Protein AF-A0A8K0K5W8-F1 (afdb_monomer_lite)

Sequence (171 aa):
MVTLGNCVHTRTLVLPRLADLFKKQSYPGAANTVPGQQWGPLTVSAGAFESLEKRIFEAYLEAKSDPLVGTIEPSMYLGHFDWGEPFPMPTDVRPYAKEAIGNMIGVHAEVHRVSPSLVQRVLSQITETVAEELARLLLCVSHFSKEGGLQARADVRAVQEALGPYVSLTA

Organism: Ladona fulva (NCBI:txid123851)

Radius of gyration: 23.39 Å; chains: 1; bounding box: 52×28×71 Å

Structure (mmCIF, N/CA/C/O backbone):
data_AF-A0A8K0K5W8-F1
#
_entry.id   AF-A0A8K0K5W8-F1
#
loop_
_atom_site.group_PDB
_atom_site.id
_atom_site.type_symbol
_atom_site.label_atom_id
_atom_site.label_alt_id
_atom_site.label_comp_id
_atom_site.label_asym_id
_atom_site.label_entity_id
_atom_site.label_seq_id
_atom_site.pdbx_PDB_ins_code
_atom_site.Cartn_x
_atom_site.Cartn_y
_atom_site.Cartn_z
_atom_site.occupancy
_atom_site.B_iso_or_equiv
_atom_site.auth_seq_id
_atom_site.auth_comp_id
_atom_site.auth_asym_id
_atom_site.auth_atom_id
_atom_site.pdbx_PDB_model_num
ATOM 1 N N . MET A 1 1 ? -6.796 -9.587 14.109 1.00 63.31 1 MET A N 1
ATOM 2 C CA . MET A 1 1 ? -7.924 -8.858 13.481 1.00 63.31 1 MET A CA 1
ATOM 3 C C . MET A 1 1 ? -9.247 -8.986 14.231 1.00 63.31 1 MET A C 1
ATOM 5 O O . MET A 1 1 ? -9.809 -7.956 14.574 1.00 63.31 1 MET A O 1
ATOM 9 N N . VAL A 1 2 ? -9.722 -10.189 14.581 1.00 74.31 2 VAL A N 1
ATOM 10 C CA . VAL A 1 2 ? -10.942 -10.345 15.414 1.00 74.31 2 VAL A CA 1
ATOM 11 C C . VAL A 1 2 ? -10.820 -9.613 16.760 1.00 74.31 2 VAL A C 1
ATOM 13 O O . VAL A 1 2 ? -11.741 -8.933 17.193 1.00 74.31 2 VAL A O 1
ATOM 16 N N . THR A 1 3 ? -9.642 -9.666 17.381 1.00 75.81 3 THR A N 1
ATOM 17 C CA . THR A 1 3 ? -9.321 -8.930 18.613 1.00 75.81 3 THR A CA 1
ATOM 18 C C . THR A 1 3 ? -9.441 -7.409 18.465 1.00 75.81 3 THR A C 1
ATOM 20 O O . THR A 1 3 ? -9.959 -6.757 19.365 1.00 75.81 3 THR A O 1
ATOM 23 N N . LEU A 1 4 ? -9.035 -6.852 17.319 1.00 73.44 4 LEU A N 1
ATOM 24 C CA . LEU A 1 4 ? -9.173 -5.431 16.970 1.00 73.44 4 LEU A CA 1
ATOM 25 C C . LEU A 1 4 ? -10.651 -5.030 16.868 1.00 73.44 4 LEU A C 1
ATOM 27 O O . LEU A 1 4 ? -11.081 -4.084 17.526 1.00 73.44 4 LEU A O 1
ATOM 31 N N . GLY A 1 5 ? -11.444 -5.806 16.121 1.00 73.31 5 GLY A N 1
ATOM 32 C CA . GLY A 1 5 ? -12.893 -5.606 16.021 1.00 73.31 5 GLY A CA 1
ATOM 33 C C . GLY A 1 5 ? -13.589 -5.689 17.382 1.00 73.31 5 GLY A C 1
ATOM 34 O O . GLY A 1 5 ? -14.428 -4.849 17.702 1.00 73.31 5 GLY A O 1
ATOM 35 N N . ASN A 1 6 ? -13.173 -6.633 18.229 1.00 80.81 6 ASN A N 1
ATOM 36 C CA . ASN A 1 6 ? -13.693 -6.771 19.588 1.00 80.81 6 ASN A CA 1
ATOM 37 C C . ASN A 1 6 ? -13.339 -5.569 20.475 1.00 80.81 6 ASN A C 1
ATOM 39 O O . ASN A 1 6 ? -14.187 -5.135 21.253 1.00 80.81 6 ASN A O 1
ATOM 43 N N . CYS A 1 7 ? -12.133 -5.002 20.358 1.00 76.38 7 CYS A N 1
ATOM 44 C CA . CYS A 1 7 ? -11.747 -3.796 21.101 1.00 76.38 7 CYS A CA 1
ATOM 45 C C . CYS A 1 7 ? -12.626 -2.603 20.705 1.00 76.38 7 CYS A C 1
ATOM 47 O O . CYS A 1 7 ? -13.200 -1.944 21.575 1.00 76.38 7 CYS A O 1
ATOM 49 N N . VAL A 1 8 ? -12.810 -2.382 19.398 1.00 73.69 8 VAL A N 1
ATOM 50 C CA . VAL A 1 8 ? -13.672 -1.311 18.875 1.00 73.69 8 VAL A CA 1
ATOM 51 C C . VAL A 1 8 ? -15.119 -1.512 19.326 1.00 73.69 8 VAL A C 1
ATOM 53 O O . VAL A 1 8 ? -15.739 -0.579 19.839 1.00 73.69 8 VAL A O 1
ATOM 56 N N . HIS A 1 9 ? -15.654 -2.730 19.211 1.00 80.50 9 HIS A N 1
ATOM 57 C CA . HIS A 1 9 ? -17.015 -3.057 19.641 1.00 80.50 9 HIS A CA 1
ATOM 58 C C . HIS A 1 9 ? -17.203 -2.847 21.148 1.00 80.50 9 HIS A C 1
ATOM 60 O O . HIS A 1 9 ? -18.184 -2.247 21.589 1.00 80.50 9 HIS A O 1
ATOM 66 N N . THR A 1 10 ? -16.234 -3.286 21.952 1.00 80.19 10 THR A N 1
ATOM 67 C CA . THR A 1 10 ? -16.290 -3.127 23.407 1.00 80.19 10 THR A CA 1
ATOM 68 C C . THR A 1 10 ? -16.301 -1.649 23.785 1.00 80.19 10 THR A C 1
ATOM 70 O O . THR A 1 10 ? -17.142 -1.223 24.575 1.00 80.19 10 THR A O 1
ATOM 73 N N . ARG A 1 11 ? -15.443 -0.840 23.155 1.00 78.69 11 ARG A N 1
ATOM 74 C CA . ARG A 1 11 ? -15.359 0.602 23.407 1.00 78.69 11 ARG A CA 1
ATOM 75 C C . ARG A 1 11 ? -16.618 1.361 22.986 1.00 78.69 11 ARG A C 1
ATOM 77 O O . ARG A 1 11 ? -17.091 2.211 23.731 1.00 78.69 11 ARG A O 1
ATOM 84 N N . THR A 1 12 ? -17.152 1.061 21.805 1.00 79.06 12 THR A N 1
ATOM 85 C CA . THR A 1 12 ? -18.258 1.819 21.194 1.00 79.06 12 THR A CA 1
ATOM 86 C C . THR A 1 12 ? -19.642 1.388 21.668 1.00 79.06 12 THR A C 1
ATOM 88 O O . THR A 1 12 ? -20.555 2.208 21.682 1.00 79.06 12 THR A O 1
ATOM 91 N N . LEU A 1 13 ? -19.819 0.123 22.063 1.00 82.38 13 LEU A N 1
ATOM 92 C CA . LEU A 1 13 ? -21.136 -0.432 22.393 1.00 82.38 13 LEU A CA 1
ATOM 93 C C . LEU A 1 13 ? -21.219 -0.997 23.811 1.00 82.38 13 LEU A C 1
ATOM 95 O O . LEU A 1 13 ? -22.211 -0.755 24.497 1.00 82.38 13 LEU A O 1
ATOM 99 N N . VAL A 1 14 ? -20.204 -1.726 24.280 1.00 83.75 14 VAL A N 1
ATOM 100 C CA . VAL A 1 14 ? -20.277 -2.418 25.581 1.00 83.75 14 VAL A CA 1
ATOM 101 C C . VAL A 1 14 ? -20.055 -1.453 26.748 1.00 83.75 14 VAL A C 1
ATOM 103 O O . VAL A 1 14 ? -20.863 -1.436 27.677 1.00 83.75 14 VAL A O 1
ATOM 106 N N . LEU A 1 15 ? -19.017 -0.609 26.698 1.00 80.50 15 LEU A N 1
ATOM 107 C CA . LEU A 1 15 ? -18.721 0.354 27.770 1.00 80.50 15 LEU A CA 1
ATOM 108 C C . LEU A 1 15 ? -19.835 1.403 27.967 1.00 80.50 15 LEU A C 1
ATOM 110 O O . LEU A 1 15 ? -20.171 1.673 29.123 1.00 80.50 15 LEU A O 1
ATOM 114 N N . PRO A 1 16 ? -20.464 1.964 26.912 1.00 78.88 16 PRO A N 1
ATOM 115 C CA . PRO A 1 16 ? -21.597 2.875 27.084 1.00 78.88 16 PRO A CA 1
ATOM 116 C C . PRO A 1 16 ? -22.825 2.185 27.687 1.00 78.88 16 PRO A C 1
ATOM 118 O O . PRO A 1 16 ? -23.429 2.708 28.620 1.00 78.88 16 PRO A O 1
ATOM 121 N N . ARG A 1 17 ? -23.149 0.962 27.240 1.00 81.69 17 ARG A N 1
ATOM 122 C CA . ARG A 1 17 ? -24.266 0.183 27.805 1.00 81.69 17 ARG A CA 1
ATOM 123 C C . ARG A 1 17 ? -24.049 -0.155 29.278 1.00 81.69 17 ARG A C 1
ATOM 125 O O . ARG A 1 17 ? -24.988 -0.078 30.065 1.00 81.69 17 ARG A O 1
ATOM 132 N N . LEU A 1 18 ? -22.820 -0.504 29.662 1.00 79.81 18 LEU A N 1
ATOM 133 C CA . LEU A 1 18 ? -22.451 -0.707 31.064 1.00 79.81 18 LEU A CA 1
ATOM 134 C C . LEU A 1 18 ? -22.636 0.574 31.882 1.00 79.81 18 LEU A C 1
ATOM 136 O O . LEU A 1 18 ? -23.208 0.515 32.968 1.00 79.81 18 LEU A O 1
ATOM 140 N N . ALA A 1 19 ? -22.220 1.731 31.357 1.00 76.62 19 ALA A N 1
ATOM 141 C CA . ALA A 1 19 ? -22.418 3.016 32.029 1.00 76.62 19 ALA A CA 1
ATOM 142 C C . ALA A 1 19 ? -23.906 3.302 32.297 1.00 76.62 19 ALA A C 1
ATOM 144 O O . ALA A 1 19 ? -24.266 3.705 33.404 1.00 76.62 19 ALA A O 1
ATOM 145 N N . ASP A 1 20 ? -24.774 3.045 31.317 1.00 78.88 20 ASP A N 1
ATOM 146 C CA . ASP A 1 20 ? -26.219 3.238 31.459 1.00 78.88 20 ASP A CA 1
ATOM 147 C C . ASP A 1 20 ? -26.839 2.281 32.485 1.00 78.88 20 ASP A C 1
ATOM 149 O O . ASP A 1 20 ? -27.709 2.680 33.262 1.00 78.88 20 ASP A O 1
ATOM 153 N N . LEU A 1 21 ? -26.380 1.025 32.535 1.00 80.00 21 LEU A N 1
ATOM 154 C CA . LEU A 1 21 ? -26.822 0.053 33.539 1.00 80.00 21 LEU A CA 1
ATOM 155 C C . LEU A 1 21 ? -26.396 0.459 34.955 1.00 80.00 21 LEU A C 1
ATOM 157 O O . LEU A 1 21 ? -27.212 0.390 35.875 1.00 80.00 21 LEU A O 1
ATOM 161 N N . PHE A 1 22 ? -25.162 0.938 35.134 1.00 77.06 22 PHE A N 1
ATOM 162 C CA . PHE A 1 22 ? -24.688 1.412 36.438 1.00 77.06 22 PHE A CA 1
ATOM 163 C C . PHE A 1 22 ? -25.426 2.666 36.915 1.00 77.06 22 PHE A C 1
ATOM 165 O O . PHE A 1 22 ? -25.704 2.786 38.110 1.00 77.06 22 PHE A O 1
ATOM 172 N N . LYS A 1 23 ? -25.810 3.563 35.995 1.00 73.69 23 LYS A N 1
ATOM 173 C CA . LYS A 1 23 ? -26.678 4.711 36.305 1.00 73.69 23 LYS A CA 1
ATOM 174 C C . LYS A 1 23 ? -28.071 4.267 36.753 1.00 73.69 23 LYS A C 1
ATOM 176 O O . LYS A 1 23 ? -28.576 4.783 37.743 1.00 73.69 23 LYS A O 1
ATOM 181 N N . LYS A 1 24 ? -28.677 3.293 36.064 1.00 79.06 24 LYS A N 1
ATOM 182 C CA . LYS A 1 24 ? -30.013 2.767 36.406 1.00 79.06 24 LYS A CA 1
ATOM 183 C C . LYS A 1 24 ? -30.066 2.085 37.773 1.00 79.06 24 LYS A C 1
ATOM 185 O O . LYS A 1 24 ? -31.095 2.152 38.431 1.00 79.06 24 LYS A O 1
ATOM 190 N N . GLN A 1 25 ? -28.982 1.433 38.185 1.00 80.50 25 GLN A N 1
ATOM 191 C CA . GLN A 1 25 ? -28.899 0.710 39.460 1.00 80.50 25 GLN A CA 1
ATOM 192 C C . GLN A 1 25 ? -28.399 1.578 40.629 1.00 80.50 25 GLN A C 1
ATOM 194 O O . GLN A 1 25 ? -28.108 1.046 41.697 1.00 80.50 25 GLN A O 1
ATOM 199 N N . SER A 1 26 ? -28.277 2.901 40.446 1.00 69.00 26 SER A N 1
ATOM 200 C CA . SER A 1 26 ? -27.816 3.845 41.479 1.00 69.00 26 SER A CA 1
ATOM 201 C C . SER A 1 26 ? -26.493 3.428 42.140 1.00 69.00 26 SER A C 1
ATOM 203 O O . SER A 1 26 ? -26.314 3.578 43.349 1.00 69.00 26 SER A O 1
ATOM 205 N N . TYR A 1 27 ? -25.560 2.877 41.353 1.00 67.00 27 TYR A N 1
ATOM 206 C CA . TYR A 1 27 ? -24.307 2.342 41.885 1.00 67.00 27 TYR A CA 1
ATOM 207 C C . TYR A 1 27 ? -23.458 3.459 42.534 1.00 67.00 27 TYR A C 1
ATOM 209 O O . TYR A 1 27 ? -23.312 4.536 41.934 1.00 67.00 27 TYR A O 1
ATOM 217 N N . PRO A 1 28 ? -22.861 3.237 43.725 1.00 60.75 28 PRO A N 1
ATOM 218 C CA . PRO A 1 28 ? -22.055 4.248 44.403 1.00 60.75 28 PRO A CA 1
ATOM 219 C C . PRO A 1 28 ? -20.904 4.732 43.511 1.00 60.75 28 PRO A C 1
ATOM 221 O O . PRO A 1 28 ? -20.111 3.941 43.004 1.00 60.75 28 PRO A O 1
ATOM 224 N N . GLY A 1 29 ? -20.828 6.044 43.278 1.00 62.28 29 GLY A N 1
ATOM 225 C CA . GLY A 1 29 ? -19.826 6.667 42.406 1.00 62.28 29 GLY A CA 1
ATOM 226 C C . GLY A 1 29 ? -20.223 6.790 40.930 1.00 62.28 29 GLY A C 1
ATOM 227 O O . GLY A 1 29 ? -19.622 7.600 40.229 1.00 62.28 29 GLY A O 1
ATOM 228 N N . ALA A 1 30 ? -21.247 6.073 40.449 1.00 56.81 30 ALA A N 1
ATOM 229 C CA . ALA A 1 30 ? -21.811 6.292 39.110 1.00 56.81 30 ALA A CA 1
ATOM 230 C C . ALA A 1 30 ? -22.698 7.550 39.068 1.00 56.81 30 ALA A C 1
ATOM 232 O O . ALA A 1 30 ? -22.672 8.288 38.088 1.00 56.81 30 ALA A O 1
ATOM 233 N N . ALA A 1 31 ? -23.411 7.840 40.161 1.00 51.66 31 ALA A N 1
ATOM 234 C CA . ALA A 1 31 ? -24.278 9.015 40.303 1.00 51.66 31 ALA A CA 1
ATOM 235 C C . ALA A 1 31 ? -23.523 10.361 40.383 1.00 51.66 31 ALA A C 1
ATOM 237 O O . ALA A 1 31 ? -24.102 11.400 40.085 1.00 51.66 31 ALA A O 1
ATOM 238 N N . ASN A 1 32 ? -22.228 10.345 40.727 1.00 53.41 32 ASN A N 1
ATOM 239 C CA . ASN A 1 32 ? -21.399 11.553 40.876 1.00 53.41 32 ASN A CA 1
ATOM 240 C C . ASN A 1 32 ? -20.652 11.927 39.583 1.00 53.41 32 ASN A C 1
ATOM 242 O O . ASN A 1 32 ? -19.764 12.779 39.601 1.00 53.41 32 ASN A O 1
ATOM 246 N N . THR A 1 33 ? -20.961 11.267 38.462 1.00 54.72 33 THR A N 1
ATOM 247 C CA . THR A 1 33 ? -20.373 11.629 37.170 1.00 54.72 33 THR A CA 1
ATOM 248 C C . THR A 1 33 ? -21.012 12.904 36.640 1.00 54.72 33 THR A C 1
ATOM 250 O O . THR A 1 33 ? -22.233 13.010 36.535 1.00 54.72 33 THR A O 1
ATOM 253 N N . VAL A 1 34 ? -20.171 13.885 36.307 1.00 54.88 34 VAL A N 1
ATOM 254 C CA . VAL A 1 34 ? -20.594 15.136 35.667 1.00 54.88 34 VAL A CA 1
ATOM 25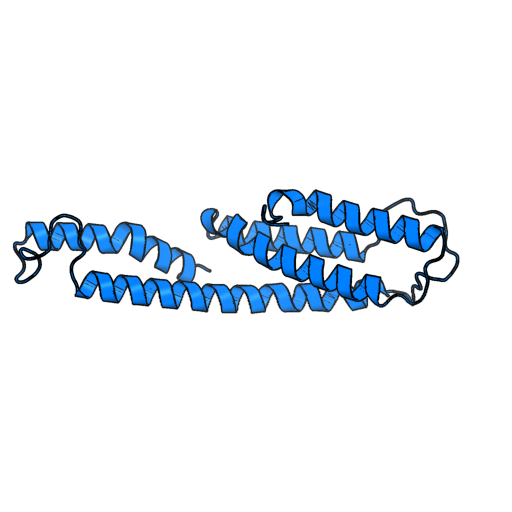5 C C . VAL A 1 34 ? -21.359 14.795 34.378 1.00 54.88 34 VAL A C 1
ATOM 257 O O . VAL A 1 34 ? -20.920 13.902 33.645 1.00 54.88 34 VAL A O 1
ATOM 260 N N . PRO A 1 35 ? -22.478 15.473 34.058 1.00 48.53 35 PRO A N 1
ATOM 261 C CA . PRO A 1 35 ? -23.152 15.297 32.776 1.00 48.53 35 PRO A CA 1
ATOM 262 C C . PRO A 1 35 ? -22.150 15.481 31.625 1.00 48.53 35 PRO A C 1
ATOM 264 O O . PRO A 1 35 ? -21.525 16.530 31.509 1.00 48.53 35 PRO A O 1
ATOM 267 N N . GLY A 1 36 ? -21.957 14.442 30.807 1.00 56.00 36 GLY A N 1
ATOM 268 C CA . GLY A 1 36 ? -20.979 14.433 29.709 1.00 56.00 36 GLY A CA 1
ATOM 269 C C . GLY A 1 36 ? -19.626 13.773 30.016 1.00 56.00 36 GLY A C 1
ATOM 270 O O . GLY A 1 36 ? -18.840 13.589 29.093 1.00 56.00 36 GLY A O 1
ATOM 271 N N . GLN A 1 37 ? -19.355 13.360 31.260 1.00 54.25 37 GLN A N 1
ATOM 272 C CA . GLN A 1 37 ? -18.136 12.630 31.639 1.00 54.25 37 GLN A CA 1
ATOM 273 C C . GLN A 1 37 ? -18.437 11.148 31.906 1.00 54.25 37 GLN A C 1
ATOM 275 O O . GLN A 1 37 ? -19.397 10.797 32.597 1.00 54.25 37 GLN A O 1
ATOM 280 N N . GLN A 1 38 ? -17.614 10.261 31.341 1.00 59.72 38 GLN A N 1
ATOM 281 C CA . GLN A 1 38 ? -17.716 8.817 31.553 1.00 59.72 38 GLN A CA 1
ATOM 282 C C . GLN A 1 38 ? -17.177 8.441 32.943 1.00 59.72 38 GLN A C 1
ATOM 284 O O . GLN A 1 38 ? -16.269 9.077 33.475 1.00 59.72 38 GLN A O 1
ATOM 289 N N . TRP A 1 39 ? -17.766 7.414 33.558 1.00 65.00 39 TRP A N 1
ATOM 290 C CA . TRP A 1 39 ? -17.386 6.949 34.895 1.00 65.00 39 TRP A CA 1
ATOM 291 C C . TRP A 1 39 ? -15.907 6.551 34.949 1.00 65.00 39 TRP A C 1
ATOM 293 O O . TRP A 1 39 ? -15.458 5.773 34.113 1.00 65.00 39 TRP A O 1
ATOM 303 N N . GLY A 1 40 ? -15.161 7.068 35.933 1.00 67.06 40 GLY A N 1
ATOM 304 C CA . GLY A 1 40 ? -13.690 7.012 35.979 1.00 67.06 40 GLY A CA 1
ATOM 305 C C . GLY A 1 40 ? -13.067 5.648 35.634 1.00 67.06 40 GLY A C 1
ATOM 306 O O . GLY A 1 40 ? -12.214 5.589 34.752 1.00 67.06 40 GLY A O 1
ATOM 307 N N . PRO A 1 41 ? -13.509 4.528 36.234 1.00 69.69 41 PRO A N 1
ATOM 308 C CA . PRO A 1 41 ? -12.988 3.202 35.883 1.00 69.69 41 PRO A CA 1
ATOM 309 C C . PRO A 1 41 ? -13.367 2.708 34.474 1.00 69.69 41 PRO A C 1
ATOM 311 O O . PRO A 1 41 ? -12.596 1.969 33.857 1.00 69.69 41 PRO A O 1
ATOM 314 N N . LEU A 1 42 ? -14.514 3.132 33.926 1.00 71.12 42 LEU A N 1
ATOM 315 C CA . LEU A 1 42 ? -14.864 2.883 32.520 1.00 71.12 42 LEU A CA 1
ATOM 316 C C . LEU A 1 42 ? -13.985 3.717 31.579 1.00 71.12 42 LEU A C 1
ATOM 318 O O . LEU A 1 42 ? -13.607 3.212 30.528 1.00 71.12 42 LEU A O 1
ATOM 322 N N . THR A 1 43 ? -13.594 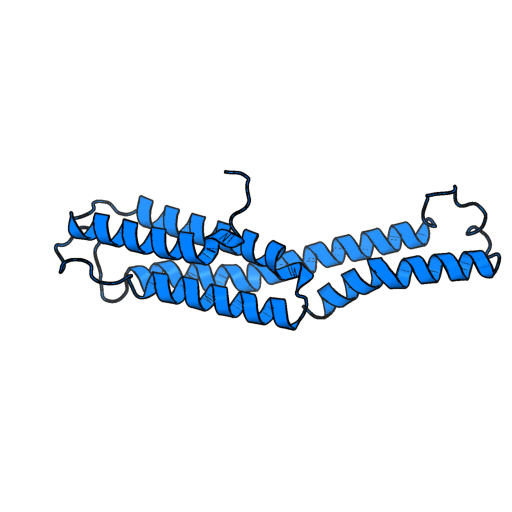4.933 31.970 1.00 73.50 43 THR A N 1
ATOM 323 C CA . THR A 1 43 ? -12.633 5.765 31.225 1.00 73.50 43 THR A CA 1
ATOM 324 C C . THR A 1 43 ? -11.240 5.131 31.196 1.00 73.50 43 THR A C 1
ATOM 326 O O . THR A 1 43 ? -10.625 5.044 30.137 1.00 73.50 43 THR A O 1
ATOM 329 N N . VAL A 1 44 ? -10.760 4.604 32.331 1.00 79.12 44 VAL A N 1
ATOM 330 C CA . VAL A 1 44 ? -9.483 3.862 32.397 1.00 79.12 44 VAL A CA 1
ATOM 331 C C . VAL A 1 44 ? -9.538 2.608 31.522 1.00 79.12 44 VAL A C 1
ATOM 333 O O . VAL A 1 44 ? -8.614 2.341 30.755 1.00 79.12 44 VAL A O 1
ATOM 336 N N . SER A 1 45 ? -10.645 1.864 31.589 1.00 76.50 45 SER A N 1
ATOM 337 C CA . SER A 1 45 ? -10.851 0.672 30.760 1.00 76.50 45 SER A CA 1
ATOM 338 C C . SER A 1 45 ? -10.909 1.022 29.267 1.00 76.50 45 SER A C 1
ATOM 340 O O . SER A 1 45 ? -10.290 0.336 28.457 1.00 76.50 45 SER A O 1
ATOM 342 N N . ALA A 1 46 ? -11.586 2.114 28.891 1.00 75.56 46 ALA A N 1
ATOM 343 C CA . ALA A 1 46 ? -11.628 2.617 27.517 1.00 75.56 46 ALA A CA 1
ATOM 344 C C . ALA A 1 46 ? -10.226 2.970 26.991 1.00 75.56 46 ALA A C 1
ATOM 346 O O . ALA A 1 46 ? -9.874 2.551 25.888 1.00 75.56 46 ALA A O 1
ATOM 347 N N . GLY A 1 47 ? -9.407 3.658 27.795 1.00 79.50 47 GLY A N 1
ATOM 348 C CA . GLY A 1 47 ? -8.019 3.982 27.444 1.00 79.50 47 GLY A CA 1
ATOM 349 C C . GLY A 1 47 ? -7.118 2.745 27.322 1.00 79.50 47 GLY A C 1
ATOM 350 O O . GLY A 1 47 ? -6.258 2.681 26.439 1.00 79.50 47 GLY A O 1
ATOM 351 N N . ALA A 1 48 ? -7.339 1.717 28.148 1.00 82.69 48 ALA A N 1
ATOM 352 C CA . ALA A 1 48 ? -6.634 0.441 28.028 1.00 82.69 48 ALA A CA 1
ATOM 353 C C . ALA A 1 48 ? -6.992 -0.291 26.722 1.00 82.69 48 ALA A C 1
ATOM 355 O O . ALA A 1 48 ? -6.094 -0.787 26.038 1.00 82.69 48 ALA A O 1
ATOM 356 N N . PHE A 1 49 ? -8.276 -0.308 26.341 1.00 77.56 49 PHE A N 1
ATOM 357 C CA . PHE A 1 49 ? -8.724 -0.869 25.062 1.00 77.56 49 PHE A CA 1
ATOM 358 C C . PHE A 1 49 ? -8.184 -0.096 23.861 1.00 77.56 49 PHE A C 1
ATOM 360 O O . PHE A 1 49 ? -7.796 -0.724 22.886 1.00 77.56 49 PHE A O 1
ATOM 367 N N . GLU A 1 50 ? -8.101 1.230 23.930 1.00 78.31 50 GLU A N 1
ATOM 368 C CA . GLU A 1 50 ? -7.497 2.050 22.874 1.00 78.31 50 GLU A CA 1
ATOM 369 C C . GLU A 1 50 ? -5.993 1.782 22.729 1.00 78.31 50 GLU A C 1
ATOM 371 O O . GLU A 1 50 ? -5.487 1.572 21.628 1.00 78.31 50 GLU A O 1
ATOM 376 N N . SER A 1 51 ? -5.279 1.686 23.851 1.00 82.75 51 SER A N 1
ATOM 377 C CA . SER A 1 51 ? -3.852 1.347 23.856 1.00 82.75 51 SER A CA 1
ATOM 378 C C . SER A 1 51 ? -3.588 -0.068 23.332 1.00 82.75 51 SER A C 1
ATOM 380 O O . SER A 1 51 ? -2.537 -0.336 22.748 1.00 82.75 51 SER A O 1
ATOM 382 N N . LEU A 1 52 ? -4.506 -1.003 23.588 1.00 82.19 52 LEU A N 1
ATOM 383 C CA . LEU A 1 52 ? -4.450 -2.360 23.052 1.00 82.19 52 LEU A CA 1
ATOM 384 C C . LEU A 1 52 ? -4.790 -2.375 21.556 1.00 82.19 52 LEU A C 1
ATOM 386 O O . LEU A 1 52 ? -4.090 -3.028 20.789 1.00 82.19 52 LEU A O 1
ATOM 390 N N . GLU A 1 53 ? -5.814 -1.624 21.140 1.00 79.19 53 GLU A N 1
ATOM 391 C CA . GLU A 1 53 ? -6.198 -1.439 19.738 1.00 79.19 53 GLU A CA 1
ATOM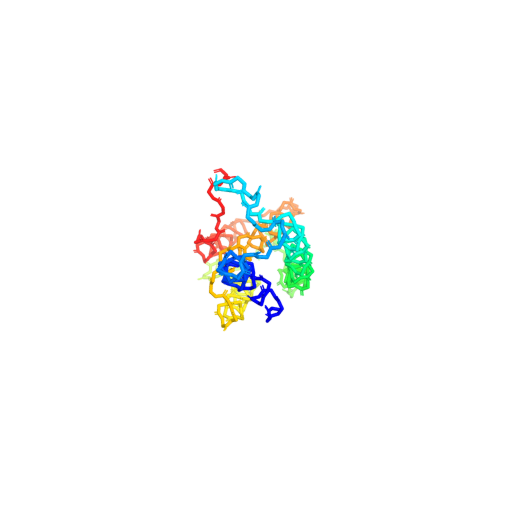 392 C C . GLU A 1 53 ? -4.998 -0.957 18.919 1.00 79.19 53 GLU A C 1
ATOM 394 O O . GLU A 1 53 ? -4.663 -1.582 17.915 1.00 79.19 53 GLU A O 1
ATOM 399 N N . LYS A 1 54 ? -4.315 0.096 19.389 1.00 81.06 54 LYS A N 1
ATOM 400 C CA . LYS A 1 54 ? -3.130 0.662 18.737 1.00 81.06 54 LYS A CA 1
ATOM 401 C C . LYS A 1 54 ? -2.010 -0.369 18.581 1.00 81.06 54 LYS A C 1
ATOM 403 O O . LYS A 1 54 ? -1.541 -0.578 17.472 1.00 81.06 54 LYS A O 1
ATOM 408 N N . ARG A 1 55 ? -1.656 -1.086 19.653 1.00 84.44 55 ARG A N 1
ATOM 409 C CA . ARG A 1 55 ? -0.594 -2.110 19.614 1.00 84.44 55 ARG A CA 1
ATOM 410 C C . ARG A 1 55 ? -0.920 -3.281 18.688 1.00 84.44 55 ARG A C 1
ATOM 412 O O . ARG A 1 55 ? -0.057 -3.740 17.952 1.00 84.44 55 ARG A O 1
ATOM 419 N N . ILE A 1 56 ? -2.161 -3.773 18.711 1.00 82.88 56 ILE A N 1
ATOM 420 C CA . ILE A 1 56 ? -2.591 -4.853 17.805 1.00 82.88 56 ILE A CA 1
ATOM 421 C C . ILE A 1 56 ? -2.586 -4.357 16.353 1.00 82.88 56 ILE A C 1
ATOM 423 O O . ILE A 1 56 ? -2.303 -5.132 15.442 1.00 82.88 56 ILE A O 1
ATOM 427 N N . PHE A 1 57 ? -2.929 -3.088 16.137 1.00 81.00 57 PHE A N 1
ATOM 428 C CA . PHE A 1 57 ? -2.921 -2.470 14.820 1.00 81.00 57 PHE A CA 1
ATOM 429 C C . PHE A 1 57 ? -1.506 -2.317 14.261 1.00 81.00 57 PHE A C 1
ATOM 431 O O . PHE A 1 57 ? -1.274 -2.765 13.145 1.00 81.00 57 PHE A O 1
ATOM 438 N N . GLU A 1 58 ? -0.571 -1.775 15.042 1.00 84.00 58 GLU A N 1
ATOM 439 C CA . GLU A 1 58 ? 0.849 -1.654 14.673 1.00 84.00 58 GLU A CA 1
ATOM 440 C C . GLU A 1 58 ? 1.457 -3.026 14.358 1.00 84.00 58 GLU A C 1
ATOM 442 O O . GLU A 1 58 ? 1.956 -3.232 13.258 1.00 84.00 58 GLU A O 1
ATOM 447 N N . ALA A 1 59 ? 1.282 -4.011 15.245 1.00 85.31 59 ALA A N 1
ATOM 448 C CA . ALA A 1 59 ? 1.801 -5.362 15.022 1.00 85.31 59 ALA A CA 1
ATOM 449 C C . ALA A 1 59 ? 1.195 -6.048 13.783 1.00 85.31 59 ALA A C 1
ATOM 451 O O . ALA A 1 59 ? 1.848 -6.857 13.128 1.00 85.31 59 ALA A O 1
ATOM 452 N N . TYR A 1 60 ? -0.073 -5.766 13.459 1.00 84.12 60 TYR A N 1
ATOM 453 C CA . TYR A 1 60 ? -0.671 -6.266 12.222 1.00 84.12 60 TYR A CA 1
ATOM 454 C C . TYR A 1 60 ? -0.099 -5.574 10.989 1.00 84.12 60 TYR A C 1
ATOM 456 O O . TYR A 1 60 ? 0.104 -6.246 9.979 1.00 84.12 60 TYR A O 1
ATOM 464 N N . LEU A 1 61 ? 0.096 -4.253 11.059 1.00 85.44 61 LEU A N 1
ATOM 465 C CA . LEU A 1 61 ? 0.680 -3.493 9.965 1.00 85.44 61 LEU A CA 1
ATOM 466 C C . LEU A 1 61 ? 2.067 -4.033 9.652 1.00 85.44 61 LEU A C 1
ATOM 468 O O . LEU A 1 61 ? 2.233 -4.501 8.539 1.00 85.44 61 LEU A O 1
ATOM 472 N N . GLU A 1 62 ? 2.970 -4.108 10.630 1.00 86.94 62 GLU A N 1
ATOM 473 C CA . GLU A 1 62 ? 4.324 -4.666 10.462 1.00 86.94 62 GLU A CA 1
ATOM 474 C C . GLU A 1 62 ? 4.285 -6.070 9.836 1.00 86.94 62 GLU A C 1
ATOM 476 O O . GLU A 1 62 ? 4.897 -6.339 8.803 1.00 86.94 62 GLU A O 1
ATOM 481 N N . ALA A 1 63 ? 3.447 -6.963 10.378 1.00 87.56 63 ALA A N 1
ATOM 482 C CA . ALA A 1 63 ? 3.317 -8.328 9.868 1.00 87.56 63 ALA A CA 1
ATOM 483 C C . ALA A 1 63 ? 2.804 -8.419 8.416 1.00 87.56 63 ALA A C 1
ATOM 485 O O . ALA A 1 63 ? 2.939 -9.474 7.789 1.00 87.56 63 ALA A O 1
ATOM 486 N N . LYS A 1 64 ? 2.171 -7.363 7.889 1.00 85.88 64 LYS A N 1
ATOM 487 C CA . LYS A 1 64 ? 1.653 -7.308 6.515 1.00 85.88 64 LYS A CA 1
ATOM 488 C C . LYS A 1 64 ? 2.485 -6.427 5.597 1.00 85.88 64 LYS A C 1
ATOM 490 O O . LYS A 1 64 ? 2.639 -6.806 4.446 1.00 85.88 64 LYS A O 1
ATOM 495 N N . SER A 1 65 ? 3.001 -5.292 6.053 1.00 86.88 65 SER A N 1
ATOM 496 C CA . SER A 1 65 ? 3.808 -4.374 5.250 1.00 86.88 65 SER A CA 1
ATOM 497 C C . SER A 1 65 ? 5.171 -4.967 4.935 1.00 86.88 65 SER A C 1
ATOM 499 O O . SER A 1 65 ? 5.589 -4.923 3.780 1.00 86.88 65 SER A O 1
ATOM 501 N N . ASP A 1 66 ? 5.836 -5.572 5.922 1.00 89.81 66 ASP A N 1
ATOM 502 C CA . ASP 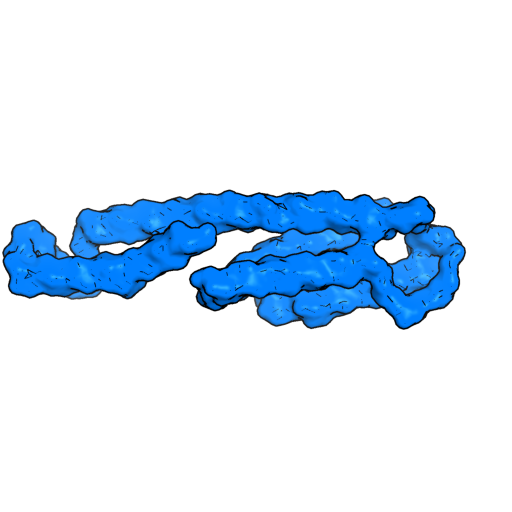A 1 66 ? 7.238 -5.973 5.784 1.00 89.81 66 ASP A CA 1
ATOM 503 C C . ASP A 1 66 ? 7.433 -7.038 4.695 1.00 89.81 66 ASP A C 1
ATOM 505 O O . ASP A 1 66 ? 8.316 -6.868 3.849 1.00 89.81 66 ASP A O 1
ATOM 509 N N . PRO A 1 67 ? 6.595 -8.095 4.610 1.00 88.81 67 PRO A N 1
ATOM 510 C CA . PRO A 1 67 ? 6.695 -9.053 3.514 1.00 88.81 67 PRO A CA 1
ATOM 511 C C . PRO A 1 67 ? 6.393 -8.428 2.151 1.00 88.81 67 PRO A C 1
ATOM 513 O O . PRO A 1 67 ? 7.010 -8.809 1.163 1.00 88.81 67 PRO A O 1
ATOM 516 N N . LEU A 1 68 ? 5.460 -7.472 2.077 1.00 89.88 68 LEU A N 1
ATOM 517 C CA . LEU A 1 68 ? 5.093 -6.827 0.815 1.00 89.88 68 LEU A CA 1
ATOM 518 C C . LEU A 1 68 ? 6.250 -6.014 0.261 1.00 89.88 68 LEU A C 1
ATOM 520 O O . LEU A 1 68 ? 6.682 -6.254 -0.862 1.00 89.88 68 LEU A O 1
ATOM 524 N N . VAL A 1 69 ? 6.787 -5.114 1.078 1.00 91.19 69 VAL A N 1
ATOM 525 C CA . VAL A 1 69 ? 7.954 -4.289 0.756 1.00 91.19 69 VAL A CA 1
ATOM 526 C C . VAL A 1 69 ? 9.146 -5.175 0.399 1.00 91.19 69 VAL A C 1
ATOM 528 O O . VAL A 1 69 ? 9.769 -4.978 -0.641 1.00 91.19 69 VAL A O 1
ATOM 531 N N . GLY A 1 70 ? 9.384 -6.233 1.183 1.00 92.06 70 GLY A N 1
ATOM 532 C CA . GLY A 1 70 ? 10.476 -7.181 0.957 1.00 92.06 70 GLY A CA 1
ATOM 533 C C . GLY A 1 70 ? 10.406 -7.955 -0.366 1.00 92.06 70 GLY A C 1
ATOM 534 O O . GLY A 1 70 ? 11.427 -8.475 -0.812 1.00 92.06 70 GLY A O 1
ATOM 535 N N . THR A 1 71 ? 9.240 -8.023 -1.017 1.00 93.19 71 THR A N 1
ATOM 536 C CA . THR A 1 71 ? 9.097 -8.647 -2.348 1.00 93.19 71 THR A CA 1
ATOM 537 C C . THR A 1 71 ? 9.329 -7.682 -3.510 1.00 93.19 71 THR A C 1
ATOM 539 O O . THR A 1 71 ? 9.665 -8.134 -4.603 1.00 93.19 71 THR A O 1
ATOM 542 N N . ILE A 1 72 ? 9.215 -6.364 -3.299 1.00 94.69 72 ILE A N 1
ATOM 543 C CA . ILE A 1 72 ? 9.265 -5.375 -4.389 1.00 94.69 72 ILE A CA 1
ATOM 544 C C . ILE A 1 72 ? 10.637 -5.371 -5.068 1.00 94.69 72 ILE A C 1
ATOM 546 O O . ILE A 1 72 ? 10.705 -5.468 -6.292 1.00 94.69 72 ILE A O 1
ATOM 550 N N . GLU A 1 73 ? 11.723 -5.277 -4.297 1.00 94.81 73 GLU A N 1
ATOM 551 C CA . GLU A 1 73 ? 13.084 -5.203 -4.841 1.00 94.81 73 GLU A CA 1
ATOM 552 C C . GLU A 1 73 ? 13.472 -6.468 -5.635 1.00 94.81 73 GLU A C 1
ATOM 554 O O . GLU A 1 73 ? 13.827 -6.337 -6.812 1.00 94.81 73 GLU A O 1
ATOM 559 N N . PRO A 1 74 ? 13.329 -7.697 -5.092 1.00 94.56 74 PRO A N 1
ATOM 560 C CA . PRO A 1 74 ? 13.580 -8.914 -5.861 1.00 94.56 74 PRO A CA 1
ATOM 561 C C . PRO A 1 74 ? 12.720 -9.022 -7.126 1.00 94.56 74 PRO A C 1
ATOM 563 O O . PRO A 1 74 ? 13.234 -9.387 -8.186 1.00 94.56 74 PRO A O 1
ATOM 566 N N . SER A 1 75 ? 11.429 -8.684 -7.047 1.00 94.56 75 SER A N 1
ATOM 567 C CA . SER A 1 75 ? 10.527 -8.758 -8.201 1.00 94.56 75 SER A CA 1
ATOM 568 C C . SER A 1 75 ? 10.838 -7.695 -9.258 1.00 94.56 75 SER A C 1
ATOM 570 O O . SER A 1 75 ? 10.678 -7.951 -10.455 1.00 94.56 75 SER A O 1
ATOM 572 N N . MET A 1 76 ? 11.319 -6.513 -8.857 1.00 95.00 76 MET A N 1
ATOM 573 C CA . MET A 1 76 ? 11.708 -5.436 -9.772 1.00 95.00 76 MET A CA 1
ATOM 574 C C . MET A 1 76 ? 12.906 -5.840 -10.637 1.00 95.00 76 MET A C 1
ATOM 576 O O . MET A 1 76 ? 12.888 -5.632 -11.852 1.00 95.00 76 MET A O 1
ATOM 580 N N . TYR A 1 77 ? 13.914 -6.476 -10.043 1.00 94.06 77 TYR A N 1
ATOM 581 C CA . TYR A 1 77 ? 15.137 -6.890 -10.741 1.00 94.06 77 TYR A CA 1
ATOM 582 C C . TYR A 1 77 ? 15.094 -8.337 -11.257 1.00 94.06 77 TYR A C 1
ATOM 584 O O . TYR A 1 77 ? 16.108 -8.880 -11.709 1.00 94.06 77 TYR A O 1
ATOM 592 N N . LEU A 1 78 ? 13.913 -8.968 -11.232 1.00 91.94 78 LEU A N 1
ATOM 593 C CA . LEU A 1 78 ? 13.723 -10.339 -11.692 1.00 91.94 78 LEU A CA 1
ATOM 594 C C . LEU A 1 78 ? 14.239 -10.514 -13.128 1.00 91.94 78 LEU A C 1
ATOM 596 O O . LEU A 1 78 ? 13.878 -9.756 -14.033 1.00 91.94 78 LEU A O 1
ATOM 600 N N . GLY A 1 79 ? 15.065 -11.546 -13.325 1.00 88.50 79 GLY A N 1
ATOM 601 C CA . GLY A 1 79 ? 15.672 -11.861 -14.618 1.00 88.50 79 GLY A CA 1
ATOM 602 C C . GLY A 1 79 ? 16.874 -10.987 -14.988 1.00 88.50 79 GLY A C 1
ATOM 603 O O . GLY A 1 79 ? 17.155 -10.867 -16.174 1.00 88.50 79 GLY A O 1
ATOM 604 N N . HIS A 1 80 ? 17.565 -10.394 -14.004 1.00 88.25 80 HIS A N 1
ATOM 605 C CA . HIS A 1 80 ? 18.691 -9.468 -14.216 1.00 88.25 80 HIS A CA 1
ATOM 606 C C . HIS A 1 80 ? 18.303 -8.226 -15.026 1.00 88.25 80 HIS A C 1
ATOM 608 O O . HIS A 1 80 ? 19.087 -7.721 -15.821 1.00 88.25 80 HIS A O 1
ATOM 614 N N . PHE A 1 81 ? 17.071 -7.752 -14.841 1.00 91.44 81 PHE A N 1
ATOM 615 C CA . PHE A 1 81 ? 16.597 -6.554 -15.517 1.00 91.44 81 PHE A CA 1
ATOM 616 C C . PHE A 1 81 ? 17.395 -5.323 -15.074 1.00 91.44 81 PHE A C 1
ATOM 618 O O . PHE A 1 81 ? 17.539 -5.089 -13.877 1.00 91.44 81 PHE A O 1
ATOM 625 N N . ASP A 1 82 ? 17.833 -4.513 -16.033 1.00 93.00 82 ASP A N 1
ATOM 626 C CA . ASP A 1 82 ? 18.482 -3.226 -15.793 1.00 93.00 82 ASP A CA 1
ATOM 627 C C . ASP A 1 82 ? 17.680 -2.105 -16.475 1.00 93.00 82 ASP A C 1
ATOM 629 O O . ASP A 1 82 ? 17.337 -2.182 -17.656 1.00 93.00 82 ASP A O 1
ATOM 633 N N . TRP A 1 83 ? 17.380 -1.046 -15.721 1.00 95.19 83 TRP A N 1
ATOM 634 C CA . TRP A 1 83 ? 16.681 0.151 -16.198 1.00 95.19 83 TRP A CA 1
ATOM 635 C C . TRP A 1 83 ? 17.492 0.961 -17.220 1.00 95.19 83 TRP A C 1
ATOM 637 O O . TRP A 1 83 ? 16.918 1.750 -17.978 1.00 95.19 83 TRP A O 1
ATOM 647 N N . GLY A 1 84 ? 18.815 0.805 -17.207 1.00 93.50 84 GLY A N 1
ATOM 648 C CA . GLY A 1 84 ? 19.752 1.494 -18.082 1.00 93.50 84 GLY A CA 1
ATOM 649 C C . GLY A 1 84 ? 19.976 0.807 -19.427 1.00 93.50 84 GLY A C 1
ATOM 650 O O . GLY A 1 84 ? 20.334 1.469 -20.406 1.00 93.50 84 GLY A O 1
ATOM 651 N N . GLU A 1 85 ? 19.723 -0.499 -19.512 1.00 92.50 85 GLU A N 1
ATOM 652 C CA . GLU A 1 85 ? 19.904 -1.248 -20.751 1.00 92.50 85 GLU A CA 1
ATOM 653 C C . GLU A 1 85 ? 18.762 -0.979 -21.753 1.00 92.50 85 GLU A C 1
ATOM 655 O O . GLU A 1 85 ? 17.622 -0.694 -21.365 1.00 92.50 85 GLU A O 1
ATOM 660 N N . PRO A 1 86 ? 19.031 -1.035 -23.071 1.00 87.50 86 PRO A N 1
ATOM 661 C CA . PRO A 1 86 ? 17.979 -0.980 -24.078 1.00 87.50 86 PRO A CA 1
ATOM 662 C C . PRO A 1 86 ? 17.094 -2.230 -24.015 1.00 87.50 86 PRO A C 1
ATOM 664 O O . PRO A 1 86 ? 17.579 -3.353 -24.143 1.00 87.50 86 PRO A O 1
ATOM 667 N N . PHE A 1 87 ? 15.782 -2.039 -23.903 1.00 88.25 87 PHE A N 1
ATOM 668 C CA . PHE A 1 87 ? 14.796 -3.120 -23.959 1.00 88.25 87 PHE A CA 1
ATOM 669 C C . PHE A 1 87 ? 13.619 -2.740 -24.874 1.00 88.25 87 PHE A C 1
ATOM 671 O O . PHE A 1 87 ? 13.513 -1.584 -25.292 1.00 88.25 87 PHE A O 1
ATOM 678 N N . PRO A 1 88 ? 12.755 -3.699 -25.267 1.00 89.81 88 PRO A N 1
ATOM 679 C CA . PRO A 1 88 ? 11.637 -3.418 -26.162 1.00 89.81 88 PRO A CA 1
ATOM 680 C C . PRO A 1 88 ? 10.715 -2.322 -25.622 1.00 89.81 88 PRO A C 1
ATOM 682 O O . PRO A 1 88 ? 10.552 -2.180 -24.414 1.00 89.81 88 PRO A O 1
ATOM 685 N N . MET A 1 89 ? 10.064 -1.587 -26.529 1.00 91.88 89 MET A N 1
ATOM 686 C CA . MET A 1 89 ? 9.105 -0.540 -26.168 1.00 91.88 89 MET A CA 1
ATOM 687 C C . MET A 1 89 ? 8.106 -1.048 -25.104 1.00 91.88 89 MET A C 1
ATOM 689 O O . MET A 1 89 ? 7.464 -2.079 -25.337 1.00 91.88 89 MET A O 1
ATOM 693 N N . PRO A 1 90 ? 7.935 -0.326 -23.979 1.00 91.75 90 PRO A N 1
ATOM 694 C CA . PRO A 1 90 ? 6.941 -0.650 -22.962 1.00 91.75 90 PRO A CA 1
ATOM 695 C C . PRO A 1 90 ? 5.541 -0.779 -23.565 1.00 91.75 90 PRO A C 1
ATOM 697 O O . PRO A 1 90 ? 5.037 0.156 -24.189 1.00 91.75 90 PRO A O 1
ATOM 700 N N . THR A 1 91 ? 4.909 -1.935 -23.377 1.00 93.88 91 THR A N 1
ATOM 701 C CA . THR A 1 91 ? 3.528 -2.208 -23.829 1.00 93.88 91 THR A CA 1
ATOM 702 C C . THR A 1 91 ? 2.579 -2.513 -22.677 1.00 93.88 91 THR A C 1
ATOM 704 O O . THR A 1 91 ? 1.365 -2.438 -22.845 1.00 93.88 91 THR A O 1
ATOM 707 N N . ASP A 1 92 ? 3.127 -2.833 -21.509 1.00 94.75 92 ASP A N 1
ATOM 708 C CA . ASP A 1 92 ? 2.397 -3.222 -20.313 1.00 94.75 92 ASP A CA 1
ATOM 709 C C . ASP A 1 92 ? 3.248 -2.874 -19.083 1.00 94.75 92 ASP A C 1
ATOM 711 O O . ASP A 1 92 ? 4.454 -2.626 -19.191 1.00 94.75 92 ASP A O 1
ATOM 715 N N . VAL A 1 93 ? 2.627 -2.854 -17.911 1.00 96.06 93 VAL A N 1
ATOM 716 C CA . VAL A 1 93 ? 3.333 -2.658 -16.645 1.00 96.06 93 VAL A CA 1
ATOM 717 C C . VAL A 1 93 ? 4.097 -3.913 -16.249 1.00 96.06 93 VAL A C 1
ATOM 719 O O . VAL A 1 93 ? 3.674 -5.045 -16.527 1.00 96.06 93 VAL A O 1
ATOM 722 N N . ARG A 1 94 ? 5.240 -3.731 -15.587 1.00 94.88 94 ARG A N 1
ATOM 723 C CA . ARG A 1 94 ? 6.093 -4.859 -15.211 1.00 94.88 94 ARG A CA 1
ATOM 724 C C . ARG A 1 94 ? 5.447 -5.733 -14.128 1.00 94.88 94 ARG A C 1
ATOM 726 O O . ARG A 1 94 ? 4.627 -5.254 -13.340 1.00 94.88 94 ARG A O 1
ATOM 733 N N . PRO A 1 95 ? 5.829 -7.023 -14.048 1.00 95.06 95 PRO A N 1
ATOM 734 C CA . PRO A 1 95 ? 5.251 -7.964 -13.090 1.00 95.06 95 PRO A CA 1
ATOM 735 C C . PRO A 1 95 ? 5.302 -7.495 -11.633 1.00 95.06 95 PRO A C 1
ATOM 737 O O . PRO A 1 95 ? 4.319 -7.687 -10.928 1.00 95.06 95 PRO A O 1
ATOM 740 N N . TYR A 1 96 ? 6.375 -6.819 -11.205 1.00 95.94 96 TYR A N 1
ATOM 741 C CA . TYR A 1 96 ? 6.501 -6.327 -9.828 1.00 95.94 96 TYR A CA 1
ATOM 742 C C . TYR A 1 96 ? 5.387 -5.333 -9.453 1.00 95.94 96 TYR A C 1
ATOM 744 O O . TYR A 1 96 ? 4.858 -5.381 -8.346 1.00 95.94 96 TYR A O 1
ATOM 752 N N . ALA A 1 97 ? 4.981 -4.460 -10.383 1.00 96.31 97 ALA A N 1
ATOM 753 C CA . ALA A 1 97 ? 3.909 -3.498 -10.149 1.00 96.31 97 ALA A CA 1
ATOM 754 C C . ALA A 1 97 ? 2.553 -4.212 -10.044 1.00 96.31 97 ALA A C 1
ATOM 756 O O . ALA A 1 97 ? 1.747 -3.906 -9.166 1.00 96.31 97 ALA A O 1
ATOM 757 N N . LYS A 1 98 ? 2.320 -5.219 -10.897 1.00 95.94 98 LYS A N 1
ATOM 758 C CA . LYS A 1 98 ? 1.116 -6.066 -10.841 1.00 95.94 98 LYS A CA 1
ATOM 759 C C . LYS A 1 98 ? 1.049 -6.862 -9.543 1.00 95.94 98 LYS A C 1
ATOM 761 O O . LYS A 1 98 ? -0.021 -6.968 -8.953 1.00 95.94 98 LYS A O 1
ATOM 766 N N . GLU A 1 99 ? 2.180 -7.400 -9.102 1.00 95.50 99 GLU A N 1
ATOM 767 C CA . GLU A 1 99 ? 2.301 -8.127 -7.844 1.00 95.50 99 GLU A CA 1
ATOM 768 C C . GLU A 1 99 ? 2.013 -7.211 -6.651 1.00 95.50 99 GLU A C 1
ATOM 770 O O . GLU A 1 99 ? 1.173 -7.554 -5.824 1.00 95.50 99 GLU A O 1
ATOM 775 N N . ALA A 1 100 ? 2.597 -6.008 -6.611 1.00 94.81 100 ALA A N 1
ATOM 776 C CA . ALA A 1 100 ? 2.311 -5.015 -5.576 1.00 94.81 100 ALA A CA 1
ATOM 777 C C . ALA A 1 100 ? 0.812 -4.661 -5.517 1.00 94.81 100 ALA A C 1
ATOM 779 O O . ALA A 1 100 ? 0.207 -4.688 -4.445 1.00 94.81 100 ALA A O 1
ATOM 780 N N . ILE A 1 101 ? 0.176 -4.406 -6.667 1.00 96.00 101 ILE A N 1
ATOM 781 C CA . ILE A 1 101 ? -1.268 -4.126 -6.742 1.00 96.00 101 ILE A CA 1
ATOM 782 C C . ILE A 1 101 ? -2.091 -5.341 -6.283 1.00 96.00 101 ILE A C 1
ATOM 784 O O . ILE A 1 101 ? -3.012 -5.198 -5.477 1.00 96.00 101 ILE A O 1
ATOM 788 N N . GLY A 1 102 ? -1.763 -6.544 -6.760 1.00 95.56 102 GLY A N 1
ATOM 789 C CA . GLY A 1 102 ? -2.452 -7.784 -6.390 1.00 95.56 102 GLY A CA 1
ATOM 790 C C . GLY A 1 102 ? -2.365 -8.079 -4.894 1.00 95.56 102 GLY A C 1
ATOM 791 O O . GLY A 1 102 ? -3.357 -8.438 -4.258 1.00 95.56 102 GLY A O 1
ATOM 792 N N . ASN A 1 103 ? -1.201 -7.834 -4.308 1.00 94.12 103 ASN A N 1
ATOM 793 C CA . ASN A 1 103 ? -0.971 -7.945 -2.882 1.00 94.12 103 ASN A CA 1
ATOM 794 C C . ASN A 1 103 ? -1.814 -6.947 -2.073 1.00 94.12 103 ASN A C 1
ATOM 796 O O . ASN A 1 103 ? -2.444 -7.330 -1.084 1.00 94.12 103 ASN A O 1
ATOM 800 N N . MET A 1 104 ? -1.904 -5.693 -2.524 1.00 94.75 104 MET A N 1
ATOM 801 C CA . MET A 1 104 ? -2.759 -4.676 -1.902 1.00 94.75 104 MET A CA 1
ATOM 802 C C . MET A 1 104 ? -4.245 -5.051 -1.968 1.00 94.75 104 MET A C 1
ATOM 804 O O . MET A 1 104 ? -4.972 -4.874 -0.987 1.00 94.75 104 MET A O 1
ATOM 808 N N . ILE A 1 105 ? -4.693 -5.651 -3.075 1.00 95.31 105 ILE A N 1
ATOM 809 C CA . ILE A 1 105 ? -6.044 -6.223 -3.196 1.00 95.31 105 ILE A CA 1
ATOM 810 C C . ILE A 1 105 ? -6.247 -7.360 -2.182 1.00 95.31 105 ILE A C 1
ATOM 812 O O . ILE A 1 105 ? -7.297 -7.434 -1.539 1.00 95.31 105 ILE A O 1
ATOM 816 N N . GLY A 1 106 ? -5.246 -8.223 -1.994 1.00 93.62 106 GLY A N 1
ATOM 817 C CA . GLY A 1 106 ? -5.277 -9.291 -0.992 1.00 93.62 106 GLY A CA 1
ATOM 818 C C . GLY A 1 106 ? -5.461 -8.754 0.429 1.00 93.62 106 GLY A C 1
ATOM 819 O O . GLY A 1 106 ? -6.352 -9.208 1.155 1.00 93.62 106 GLY A O 1
ATOM 820 N N . VAL A 1 107 ? -4.687 -7.730 0.804 1.00 92.31 107 VAL A N 1
ATOM 821 C CA . VAL A 1 107 ? -4.827 -7.064 2.108 1.00 92.31 107 VAL A CA 1
ATOM 822 C C . VAL A 1 107 ? -6.196 -6.399 2.242 1.00 92.31 107 VAL A C 1
ATOM 824 O O . VAL A 1 107 ? -6.846 -6.562 3.276 1.00 92.31 107 VAL A O 1
ATOM 827 N N . HIS A 1 108 ? -6.672 -5.704 1.203 1.00 93.44 108 HIS A N 1
ATOM 828 C CA . HIS A 1 108 ? -8.009 -5.112 1.193 1.00 93.44 108 HIS A CA 1
ATOM 829 C C . HIS A 1 108 ? -9.076 -6.159 1.524 1.00 93.44 108 HIS A C 1
ATOM 831 O O . HIS A 1 108 ? -9.874 -5.963 2.440 1.00 93.44 108 HIS A O 1
ATOM 837 N N . ALA A 1 109 ? -9.080 -7.280 0.799 1.00 93.56 109 ALA A N 1
ATOM 838 C CA . ALA A 1 109 ? -10.071 -8.335 0.962 1.00 93.56 109 ALA A CA 1
ATOM 839 C C . ALA A 1 109 ? -10.030 -8.954 2.369 1.00 93.56 109 ALA A C 1
ATOM 841 O O . ALA A 1 109 ? -11.078 -9.194 2.976 1.00 93.56 109 ALA A O 1
ATOM 842 N N . GLU A 1 110 ? -8.833 -9.177 2.918 1.00 89.69 110 GLU A N 1
ATOM 843 C CA . GLU A 1 110 ? -8.656 -9.723 4.264 1.00 89.69 110 GLU A CA 1
ATOM 844 C C . GLU A 1 110 ? -9.201 -8.781 5.343 1.00 89.69 110 GLU A C 1
ATOM 846 O O . GLU A 1 110 ? -9.967 -9.214 6.211 1.00 89.69 110 GLU A O 1
ATOM 851 N N . VAL A 1 111 ? -8.847 -7.495 5.273 1.00 88.75 111 VAL A N 1
ATOM 852 C CA . VAL A 1 111 ? -9.282 -6.487 6.248 1.00 88.75 111 VAL A CA 1
ATOM 853 C C . VAL A 1 111 ? -10.779 -6.240 6.121 1.00 88.75 111 VAL A C 1
ATOM 855 O O . VAL A 1 111 ? -11.484 -6.277 7.129 1.00 88.75 111 VAL A O 1
ATOM 858 N N . HIS A 1 1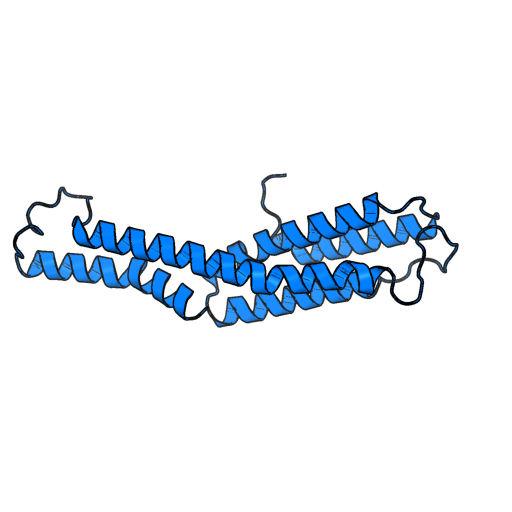12 ? -11.287 -6.071 4.898 1.00 89.69 112 HIS A N 1
ATOM 859 C CA . HIS A 1 112 ? -12.706 -5.841 4.638 1.00 89.69 112 HIS A CA 1
ATOM 860 C C . HIS A 1 112 ? -13.574 -6.985 5.174 1.00 89.69 112 HIS A C 1
ATOM 862 O O . HIS A 1 112 ? -14.621 -6.742 5.771 1.00 89.69 112 HIS A O 1
ATOM 868 N N . ARG A 1 113 ? -13.122 -8.240 5.037 1.00 86.50 113 ARG A N 1
ATOM 869 C CA . ARG A 1 113 ? -13.843 -9.412 5.555 1.00 86.50 113 ARG A CA 1
ATOM 870 C C . ARG A 1 113 ? -14.001 -9.400 7.078 1.00 86.50 113 ARG A C 1
ATOM 872 O O . ARG A 1 113 ? -14.981 -9.944 7.579 1.00 86.50 113 ARG A O 1
ATOM 879 N N . VAL A 1 114 ? -13.048 -8.832 7.819 1.00 80.12 114 VAL A N 1
ATOM 880 C CA . VAL A 1 114 ? -13.076 -8.838 9.293 1.00 80.12 114 VAL A CA 1
ATOM 881 C C . VAL A 1 114 ? -13.643 -7.539 9.862 1.00 80.12 114 VAL A C 1
ATOM 883 O O . VAL A 1 114 ? -14.416 -7.570 10.817 1.00 80.12 114 VAL A O 1
ATOM 886 N N . SER A 1 115 ? -13.247 -6.394 9.309 1.00 80.38 115 SER A N 1
ATOM 887 C CA . SER A 1 115 ? -13.678 -5.074 9.763 1.00 80.38 115 SER A CA 1
ATOM 888 C C . SER A 1 115 ? -13.575 -4.045 8.626 1.00 80.38 115 SER A C 1
ATOM 890 O O . SER A 1 115 ? -12.516 -3.443 8.428 1.00 80.38 115 SER A O 1
ATOM 892 N N . PRO A 1 116 ? -14.682 -3.778 7.908 1.00 86.75 116 PRO A N 1
ATOM 893 C CA . PRO A 1 116 ? -14.716 -2.788 6.830 1.00 86.75 116 PRO A CA 1
ATOM 894 C C . PRO A 1 116 ? -14.272 -1.385 7.267 1.00 86.75 116 PRO A C 1
ATOM 896 O O . PRO A 1 116 ? -13.616 -0.675 6.513 1.00 86.75 116 PRO A O 1
ATOM 899 N N . SER A 1 117 ? -14.559 -1.000 8.516 1.00 82.69 117 SER A N 1
ATOM 900 C CA . SER A 1 117 ? -14.176 0.304 9.073 1.00 82.69 117 SER A CA 1
ATOM 901 C C . SER A 1 117 ? -12.664 0.512 9.198 1.00 82.69 117 SER A C 1
ATOM 903 O O . SER A 1 117 ? -12.223 1.649 9.332 1.00 82.69 117 SER A O 1
ATOM 905 N N . LEU A 1 118 ? -11.865 -0.561 9.186 1.00 83.31 118 LEU A N 1
ATOM 906 C CA . LEU A 1 118 ? -10.406 -0.478 9.288 1.00 83.31 118 LEU A CA 1
ATOM 907 C C . LEU A 1 118 ? -9.708 -0.418 7.926 1.00 83.31 118 LEU A C 1
ATOM 909 O O . LEU A 1 118 ? -8.526 -0.088 7.891 1.00 83.31 118 LEU A O 1
ATOM 913 N N . VAL A 1 119 ? -10.411 -0.697 6.821 1.00 89.88 119 VAL A N 1
ATOM 914 C CA . VAL A 1 119 ? -9.816 -0.803 5.477 1.00 89.88 119 VAL A CA 1
ATOM 915 C C . VAL A 1 119 ? -9.048 0.458 5.104 1.00 89.88 119 VAL A C 1
ATOM 917 O O . VAL A 1 119 ? -7.873 0.360 4.767 1.00 89.88 119 VAL A O 1
ATOM 920 N N . GLN A 1 120 ? -9.673 1.632 5.240 1.00 90.81 120 GLN A N 1
ATOM 921 C CA . GLN A 1 120 ? -9.024 2.897 4.892 1.00 90.81 120 GLN A CA 1
ATOM 922 C C . GLN A 1 120 ? -7.752 3.114 5.713 1.00 90.81 120 GLN A C 1
ATOM 924 O O . GLN A 1 120 ? -6.691 3.371 5.160 1.00 90.81 120 GLN A O 1
ATOM 929 N N . ARG A 1 121 ? -7.841 2.941 7.038 1.00 87.94 121 ARG A N 1
ATOM 930 C CA . ARG A 1 121 ? -6.714 3.173 7.950 1.00 87.94 121 ARG A CA 1
ATOM 931 C C . ARG A 1 121 ? -5.546 2.229 7.666 1.00 87.94 121 ARG A C 1
ATOM 933 O O . ARG A 1 121 ? -4.402 2.659 7.720 1.00 87.94 121 ARG A O 1
ATOM 940 N N . VAL A 1 122 ? -5.828 0.953 7.388 1.00 88.94 122 VAL A N 1
ATOM 941 C CA . VAL A 1 122 ? -4.794 -0.043 7.071 1.00 88.94 122 VAL A CA 1
ATOM 942 C C . VAL A 1 122 ? -4.152 0.255 5.721 1.00 88.94 122 VAL A C 1
ATOM 944 O O . VAL A 1 122 ? -2.931 0.323 5.626 1.00 88.94 122 VAL A O 1
ATOM 947 N N . LEU A 1 123 ? -4.963 0.415 4.675 1.00 92.75 123 LEU A N 1
ATOM 948 C CA . LEU A 1 123 ? -4.433 0.529 3.322 1.00 92.75 123 LEU A CA 1
ATOM 949 C C . LEU A 1 123 ? -3.721 1.850 3.077 1.00 92.75 123 LEU A C 1
ATOM 951 O O . LEU A 1 123 ? -2.763 1.837 2.316 1.00 92.75 123 LEU A O 1
ATOM 955 N N . SER A 1 124 ? -4.105 2.948 3.733 1.00 92.94 124 SER A N 1
ATOM 956 C CA . SER A 1 124 ? -3.348 4.202 3.642 1.00 92.94 124 SER A CA 1
ATOM 957 C C . SER A 1 124 ? -1.916 4.044 4.152 1.00 92.94 124 SER A C 1
ATOM 959 O O . SER A 1 124 ? -0.982 4.414 3.453 1.00 92.94 124 SER A O 1
ATOM 961 N N . GLN A 1 125 ? -1.731 3.401 5.308 1.00 91.50 125 GLN A N 1
ATOM 962 C CA . GLN A 1 125 ? -0.399 3.174 5.879 1.00 91.50 125 GLN A CA 1
ATOM 963 C C . GLN A 1 125 ? 0.454 2.250 5.003 1.00 91.50 125 GLN A C 1
ATOM 965 O O . GLN A 1 125 ? 1.598 2.565 4.704 1.00 91.50 125 GLN A O 1
ATOM 970 N N . ILE A 1 126 ? -0.112 1.139 4.521 1.00 92.12 126 ILE A N 1
ATOM 971 C CA . ILE A 1 126 ? 0.636 0.220 3.648 1.00 92.12 126 ILE A CA 1
ATOM 972 C C . ILE A 1 126 ? 0.935 0.877 2.291 1.00 92.12 126 ILE A C 1
ATOM 974 O O . ILE A 1 126 ? 2.003 0.657 1.728 1.00 92.12 126 ILE A O 1
ATOM 978 N N . THR A 1 127 ? 0.024 1.706 1.771 1.00 94.19 127 THR A N 1
ATOM 979 C CA . THR A 1 127 ? 0.247 2.475 0.535 1.00 94.19 127 THR A CA 1
ATOM 980 C C . THR A 1 127 ? 1.434 3.421 0.682 1.00 94.19 127 THR A C 1
ATOM 982 O O . THR A 1 127 ? 2.258 3.475 -0.226 1.00 94.19 127 THR A O 1
ATOM 985 N N . GLU A 1 128 ? 1.550 4.123 1.813 1.00 92.81 128 GLU A N 1
ATOM 986 C CA . GLU A 1 128 ? 2.706 4.975 2.121 1.00 92.81 128 GLU A CA 1
ATOM 987 C C . GLU A 1 128 ? 4.003 4.155 2.115 1.00 92.81 128 GLU A C 1
ATOM 989 O O . GLU A 1 128 ? 4.928 4.499 1.384 1.00 92.81 128 GLU A O 1
ATOM 994 N N . THR A 1 129 ? 4.042 3.005 2.798 1.00 93.19 129 THR A N 1
ATOM 995 C CA . THR A 1 129 ? 5.244 2.152 2.830 1.00 93.19 129 THR A CA 1
ATOM 996 C C . THR A 1 129 ? 5.625 1.602 1.447 1.00 93.19 129 THR A C 1
ATOM 998 O O . THR A 1 129 ? 6.799 1.581 1.081 1.00 93.19 129 THR A O 1
ATOM 1001 N N . VAL A 1 130 ? 4.645 1.177 0.641 1.00 93.62 130 VAL A N 1
ATOM 1002 C CA . VAL A 1 130 ? 4.886 0.709 -0.737 1.00 93.62 130 VAL A CA 1
ATOM 1003 C C . VAL A 1 130 ? 5.401 1.848 -1.618 1.00 93.62 130 VAL A C 1
ATOM 1005 O O . VAL A 1 130 ? 6.311 1.641 -2.420 1.00 93.62 130 VAL A O 1
ATOM 1008 N N . ALA A 1 131 ? 4.841 3.051 -1.478 1.00 93.94 131 ALA A N 1
ATOM 1009 C CA . ALA A 1 131 ? 5.274 4.221 -2.232 1.00 93.94 131 ALA A CA 1
ATOM 1010 C C . ALA A 1 131 ? 6.703 4.647 -1.859 1.00 93.94 131 ALA A C 1
ATOM 1012 O O . ALA A 1 131 ? 7.500 4.927 -2.754 1.00 93.94 131 ALA A O 1
ATOM 1013 N N . GLU A 1 132 ? 7.038 4.653 -0.567 1.00 94.25 132 GLU A N 1
ATOM 1014 C CA . GLU A 1 132 ? 8.386 4.942 -0.066 1.00 94.25 132 GLU A CA 1
ATOM 1015 C C . GLU A 1 132 ? 9.415 3.947 -0.602 1.00 94.25 132 GLU A C 1
ATOM 1017 O O . GLU A 1 132 ? 10.473 4.357 -1.079 1.00 94.25 132 GLU A O 1
ATOM 1022 N N . GLU A 1 133 ? 9.092 2.653 -0.602 1.00 95.56 133 GLU A N 1
ATOM 1023 C CA . GLU A 1 133 ? 9.990 1.625 -1.122 1.00 95.56 133 GLU A CA 1
ATOM 1024 C C . GLU A 1 133 ? 10.190 1.742 -2.636 1.00 95.56 133 GLU A C 1
ATOM 1026 O O . GLU A 1 133 ? 11.318 1.697 -3.129 1.00 95.56 133 GLU A O 1
ATOM 1031 N N . LEU A 1 134 ? 9.109 1.953 -3.394 1.00 94.81 134 LEU A N 1
ATOM 1032 C CA . LEU A 1 134 ? 9.201 2.184 -4.837 1.00 94.81 134 LEU A CA 1
ATOM 1033 C C . LEU A 1 134 ? 10.036 3.426 -5.153 1.00 94.81 134 LEU A C 1
ATOM 1035 O O . LEU A 1 134 ? 10.868 3.390 -6.061 1.00 94.81 134 LEU A O 1
ATOM 1039 N N . ALA A 1 135 ? 9.843 4.510 -4.398 1.00 95.06 135 ALA A N 1
ATOM 1040 C CA . ALA A 1 135 ? 10.634 5.723 -4.539 1.00 95.06 135 ALA A CA 1
ATOM 1041 C C . ALA A 1 135 ? 12.109 5.461 -4.218 1.00 95.06 135 ALA A C 1
ATOM 1043 O O . ALA A 1 135 ? 12.969 5.833 -5.015 1.00 95.06 135 ALA A O 1
ATOM 1044 N N . ARG A 1 136 ? 12.412 4.777 -3.106 1.00 96.25 136 ARG A N 1
ATOM 1045 C CA . ARG A 1 136 ? 13.777 4.394 -2.720 1.00 96.25 136 ARG A CA 1
ATOM 1046 C C . ARG A 1 136 ? 14.468 3.626 -3.845 1.00 96.25 136 ARG A C 1
ATOM 1048 O O . ARG A 1 136 ? 15.568 3.996 -4.245 1.00 96.25 136 ARG A O 1
ATOM 1055 N N . LEU A 1 137 ? 13.814 2.595 -4.379 1.00 96.12 137 LEU A N 1
ATOM 1056 C CA . LEU A 1 137 ? 14.375 1.743 -5.428 1.00 96.12 137 LEU A CA 1
ATOM 1057 C C . LEU A 1 137 ? 14.608 2.502 -6.734 1.00 96.12 137 LEU A C 1
ATOM 1059 O O . LEU A 1 137 ? 15.688 2.395 -7.309 1.00 96.12 137 LEU A O 1
ATOM 1063 N N . LEU A 1 138 ? 13.633 3.300 -7.179 1.00 94.94 138 LEU A N 1
ATOM 1064 C CA . LEU A 1 138 ? 13.745 4.077 -8.417 1.00 94.94 138 LEU A CA 1
ATOM 1065 C C . LEU A 1 138 ? 14.772 5.210 -8.310 1.00 94.94 138 LEU A C 1
ATOM 1067 O O . LEU A 1 138 ? 15.450 5.504 -9.291 1.00 94.94 138 LEU A O 1
ATOM 1071 N N . LEU A 1 139 ? 14.924 5.825 -7.135 1.00 94.88 139 LEU A N 1
ATOM 1072 C CA . LEU A 1 139 ? 15.953 6.840 -6.882 1.00 94.88 139 LEU A CA 1
ATOM 1073 C C . LEU A 1 139 ? 17.367 6.245 -6.812 1.00 94.88 139 LEU A C 1
ATOM 1075 O O . LEU A 1 139 ? 18.336 6.958 -7.066 1.00 94.88 139 LEU A O 1
ATOM 1079 N N . CYS A 1 140 ? 17.502 4.956 -6.490 1.00 94.94 140 CYS A N 1
ATOM 1080 C CA . CYS A 1 140 ? 18.782 4.246 -6.509 1.00 94.94 140 CYS A CA 1
ATOM 1081 C C . CYS A 1 140 ? 19.225 3.807 -7.917 1.00 94.94 140 CYS A C 1
ATOM 1083 O O . CYS A 1 140 ? 20.369 3.377 -8.085 1.00 94.94 140 CYS A O 1
ATOM 1085 N N . VAL A 1 141 ? 18.364 3.921 -8.932 1.00 94.06 141 VAL A N 1
ATOM 1086 C CA . VAL A 1 141 ? 18.719 3.597 -10.318 1.00 94.06 141 VAL A CA 1
ATOM 1087 C C . VAL A 1 141 ? 19.740 4.608 -10.842 1.00 94.06 141 VAL A C 1
ATOM 1089 O O . VAL A 1 141 ? 19.481 5.808 -10.893 1.00 94.06 141 VAL A O 1
ATOM 1092 N N . SER A 1 142 ? 20.913 4.127 -11.261 1.00 91.62 142 SER A N 1
ATOM 1093 C CA . SER A 1 142 ? 22.031 4.998 -11.656 1.00 91.62 142 SER A CA 1
ATOM 1094 C C . SER A 1 142 ? 21.766 5.770 -12.950 1.00 91.62 142 SER A C 1
ATOM 1096 O O . SER A 1 142 ? 22.205 6.908 -13.099 1.00 91.62 142 SER A O 1
ATOM 1098 N N . HIS A 1 143 ? 21.077 5.140 -13.901 1.00 93.94 143 HIS A N 1
ATOM 1099 C CA . HIS A 1 143 ? 20.680 5.750 -15.163 1.00 93.94 143 HIS A CA 1
ATOM 1100 C C . HIS A 1 143 ? 19.466 5.024 -15.746 1.00 93.94 143 HIS A C 1
ATOM 1102 O O . HIS A 1 143 ? 19.296 3.826 -15.545 1.00 93.94 143 HIS A O 1
ATOM 1108 N N . PHE A 1 144 ? 18.641 5.758 -16.490 1.00 95.56 144 PHE A N 1
ATOM 1109 C CA . PHE A 1 144 ? 17.508 5.206 -17.224 1.00 95.56 144 PHE A CA 1
ATOM 1110 C C . PHE A 1 144 ? 17.774 5.309 -18.723 1.00 95.56 144 PHE A C 1
ATOM 1112 O O . PHE A 1 144 ? 18.133 6.382 -19.219 1.00 95.56 144 PHE A O 1
ATOM 1119 N N . SER A 1 145 ? 17.533 4.223 -19.459 1.00 96.06 145 SER A N 1
ATOM 1120 C CA . SER A 1 145 ? 17.316 4.315 -20.902 1.00 96.06 145 SER A CA 1
ATOM 1121 C C . SER A 1 145 ? 16.013 5.076 -21.184 1.00 96.06 145 SER A C 1
ATOM 1123 O O . SER A 1 145 ? 15.201 5.335 -20.286 1.00 96.06 145 SER A O 1
ATOM 1125 N N . LYS A 1 146 ? 15.778 5.455 -22.445 1.00 94.88 146 LYS A N 1
ATOM 1126 C CA . LYS A 1 146 ? 14.520 6.112 -22.832 1.00 94.88 146 LYS A CA 1
ATOM 1127 C C . LYS A 1 146 ? 13.325 5.209 -22.515 1.00 94.88 146 LYS A C 1
ATOM 1129 O O . LYS A 1 146 ? 12.330 5.667 -21.955 1.00 94.88 146 LYS A O 1
ATOM 1134 N N . GLU A 1 147 ? 13.439 3.933 -22.860 1.00 95.50 147 GLU A N 1
ATOM 1135 C CA . GLU A 1 147 ? 12.445 2.899 -22.600 1.00 95.50 147 GLU A CA 1
ATOM 1136 C C . GLU A 1 147 ? 12.323 2.633 -21.092 1.00 95.50 147 GLU A C 1
ATOM 1138 O O . GLU A 1 147 ? 11.204 2.561 -20.585 1.00 95.50 147 GLU A O 1
ATOM 1143 N N . GLY A 1 148 ? 13.444 2.625 -20.359 1.00 95.56 148 GLY A N 1
ATOM 1144 C CA . GLY A 1 148 ? 13.512 2.543 -18.895 1.00 95.56 148 GLY A CA 1
ATOM 1145 C C . GLY A 1 148 ? 12.687 3.611 -18.192 1.00 95.56 148 GLY A C 1
ATOM 1146 O O . GLY A 1 148 ? 11.839 3.298 -17.359 1.00 95.56 148 GLY A O 1
ATOM 1147 N N . GLY A 1 149 ? 12.881 4.874 -18.571 1.00 95.19 149 GLY A N 1
ATOM 1148 C CA . GLY A 1 149 ? 12.131 5.993 -17.999 1.00 95.19 149 GLY A CA 1
ATOM 1149 C C . GLY A 1 149 ? 10.635 5.941 -18.327 1.00 95.19 149 GLY A C 1
ATOM 1150 O O . GLY A 1 149 ? 9.799 6.266 -17.480 1.00 95.19 149 GLY A O 1
ATOM 1151 N N . LEU A 1 150 ? 10.276 5.501 -19.540 1.00 95.69 150 LEU A N 1
ATOM 1152 C CA . LEU A 1 150 ? 8.876 5.296 -19.925 1.00 95.69 150 LEU A CA 1
ATOM 1153 C C . LEU A 1 150 ? 8.225 4.172 -19.109 1.00 95.69 150 LEU A C 1
ATOM 1155 O O . LEU A 1 150 ? 7.117 4.365 -18.606 1.00 95.69 150 LEU A O 1
ATOM 1159 N N . GLN A 1 151 ? 8.915 3.042 -18.943 1.00 96.88 151 GLN A N 1
ATOM 1160 C CA . GLN A 1 151 ? 8.441 1.911 -18.150 1.00 96.88 151 GLN A CA 1
ATOM 1161 C C . GLN A 1 151 ? 8.271 2.298 -16.678 1.00 96.88 151 GLN A C 1
ATOM 1163 O O . GLN A 1 151 ? 7.197 2.088 -16.126 1.00 96.88 151 GLN A O 1
ATOM 1168 N N . ALA A 1 152 ? 9.274 2.942 -16.070 1.00 96.31 152 ALA A N 1
ATOM 1169 C CA . ALA A 1 152 ? 9.219 3.370 -14.672 1.00 96.31 152 ALA A CA 1
ATOM 1170 C C . ALA A 1 152 ? 8.023 4.296 -14.417 1.00 96.31 152 ALA A C 1
ATOM 1172 O O . ALA A 1 152 ? 7.283 4.135 -13.447 1.00 96.31 152 ALA A O 1
ATOM 1173 N N . ARG A 1 153 ? 7.777 5.242 -15.332 1.00 95.62 153 ARG A N 1
ATOM 1174 C CA . ARG A 1 153 ? 6.620 6.137 -15.248 1.00 95.62 153 ARG A CA 1
ATOM 1175 C C . ARG A 1 153 ? 5.294 5.392 -15.399 1.00 95.62 153 ARG A C 1
ATOM 1177 O O . ARG A 1 153 ? 4.340 5.735 -14.702 1.00 95.62 153 ARG A O 1
ATOM 1184 N N . ALA A 1 154 ? 5.211 4.425 -16.311 1.00 96.44 154 ALA A N 1
ATOM 1185 C CA . ALA A 1 154 ? 4.011 3.613 -16.495 1.00 96.44 154 ALA A CA 1
ATOM 1186 C C . ALA A 1 154 ? 3.713 2.766 -15.247 1.00 96.44 154 ALA A C 1
ATOM 1188 O O . ALA A 1 154 ? 2.582 2.776 -14.763 1.00 96.44 154 ALA A O 1
ATOM 1189 N N . ASP A 1 155 ? 4.735 2.115 -14.690 1.00 96.88 155 ASP A N 1
ATOM 1190 C CA . ASP A 1 155 ? 4.624 1.262 -13.507 1.00 96.88 155 ASP A CA 1
ATOM 1191 C C . ASP A 1 155 ? 4.185 2.069 -12.275 1.00 96.88 155 ASP A C 1
ATOM 1193 O O . ASP A 1 155 ? 3.201 1.716 -11.622 1.00 96.88 155 ASP A O 1
ATOM 1197 N N . VAL A 1 156 ? 4.846 3.201 -11.993 1.00 95.62 156 VAL A N 1
ATOM 1198 C CA . VAL A 1 156 ? 4.478 4.094 -10.875 1.00 95.62 156 VAL A CA 1
ATOM 1199 C C . VAL A 1 156 ? 3.053 4.609 -11.031 1.00 95.62 156 VAL A C 1
ATOM 1201 O O . VAL A 1 156 ? 2.291 4.620 -10.066 1.00 95.62 156 VAL A O 1
ATOM 1204 N N . ARG A 1 157 ? 2.664 5.010 -12.245 1.00 95.88 157 ARG A N 1
ATOM 1205 C CA . ARG A 1 157 ? 1.319 5.527 -12.494 1.00 95.88 157 ARG A CA 1
ATOM 1206 C C . ARG A 1 157 ? 0.248 4.465 -12.278 1.00 95.88 157 ARG A C 1
ATOM 1208 O O . ARG A 1 157 ? -0.783 4.778 -11.696 1.00 95.88 157 ARG A O 1
ATOM 1215 N N . ALA A 1 158 ? 0.489 3.227 -12.695 1.00 96.31 158 ALA A N 1
ATOM 1216 C CA . ALA A 1 158 ? -0.456 2.143 -12.460 1.00 96.31 158 ALA A CA 1
ATOM 1217 C C . ALA A 1 158 ? -0.637 1.849 -10.965 1.00 96.31 158 ALA A C 1
ATOM 1219 O O . ALA A 1 158 ? -1.768 1.684 -10.511 1.00 96.31 158 ALA A O 1
ATOM 1220 N N . VAL A 1 159 ? 0.452 1.847 -10.187 1.00 95.50 159 VAL A N 1
ATOM 1221 C CA . VAL A 1 159 ? 0.373 1.708 -8.724 1.00 95.50 159 VAL A CA 1
ATOM 1222 C C . VAL A 1 159 ? -0.384 2.891 -8.114 1.00 95.50 159 VAL A C 1
ATOM 1224 O O . VAL A 1 159 ? -1.288 2.688 -7.308 1.00 95.50 159 VAL A O 1
ATOM 1227 N N . GLN A 1 160 ? -0.086 4.121 -8.534 1.00 95.00 160 GLN A N 1
ATOM 1228 C CA . GLN A 1 160 ? -0.760 5.323 -8.042 1.00 95.00 160 GLN A CA 1
ATOM 1229 C C . GLN A 1 160 ? -2.263 5.324 -8.353 1.00 95.00 160 GLN A C 1
ATOM 1231 O O . GLN A 1 160 ? -3.065 5.676 -7.493 1.00 95.00 160 GLN A O 1
ATOM 1236 N N . GLU A 1 161 ? -2.664 4.930 -9.561 1.00 94.94 161 GLU A N 1
ATOM 1237 C CA . GLU A 1 161 ? -4.075 4.850 -9.949 1.00 94.94 161 GLU A CA 1
ATOM 1238 C C . GLU A 1 161 ? -4.805 3.746 -9.172 1.00 94.94 161 GLU A C 1
ATOM 1240 O O . GLU A 1 161 ? -5.920 3.965 -8.697 1.00 94.94 161 GLU A O 1
ATOM 1245 N N . ALA A 1 162 ? -4.164 2.591 -8.966 1.00 95.06 162 ALA A N 1
ATOM 1246 C CA . ALA A 1 162 ? -4.733 1.491 -8.190 1.00 95.06 162 ALA A CA 1
ATOM 1247 C C . ALA A 1 162 ? -4.888 1.828 -6.697 1.00 95.06 162 ALA A C 1
ATOM 1249 O O . ALA A 1 162 ? -5.877 1.438 -6.072 1.00 95.06 162 ALA A O 1
ATOM 1250 N N . LEU A 1 163 ? -3.923 2.547 -6.120 1.00 93.69 163 LEU A N 1
ATOM 1251 C CA . LEU A 1 163 ? -3.897 2.891 -4.696 1.00 93.69 163 LEU A CA 1
ATOM 1252 C C . LEU A 1 163 ? -4.487 4.273 -4.388 1.00 93.69 163 LEU A C 1
ATOM 1254 O O . LEU A 1 163 ? -4.627 4.625 -3.220 1.00 93.69 163 LEU A O 1
ATOM 1258 N N . GLY A 1 164 ? -4.900 5.026 -5.411 1.00 92.94 164 GLY A N 1
ATOM 1259 C CA . GLY A 1 164 ? -5.443 6.383 -5.309 1.00 92.94 164 GLY A CA 1
ATOM 1260 C C . GLY A 1 164 ? -6.505 6.592 -4.219 1.00 92.94 164 GLY A C 1
ATOM 1261 O O . GLY A 1 164 ? -6.405 7.578 -3.492 1.00 92.94 164 GLY A O 1
ATOM 1262 N N . PRO A 1 165 ? -7.477 5.677 -4.019 1.00 92.00 165 PRO A N 1
ATOM 1263 C CA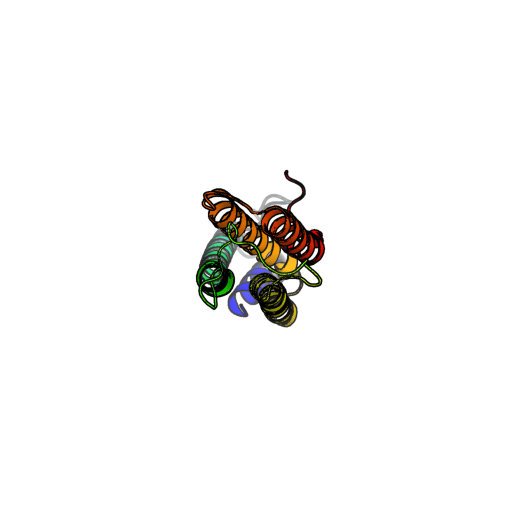 . PRO A 1 165 ? -8.466 5.800 -2.941 1.00 92.00 165 PRO A CA 1
ATOM 1264 C C . PRO A 1 165 ? -7.880 5.808 -1.518 1.00 92.00 165 PRO A C 1
ATOM 1266 O O . PRO A 1 165 ? -8.543 6.255 -0.580 1.00 92.00 165 PRO A O 1
ATOM 1269 N N . TYR A 1 166 ? -6.661 5.294 -1.347 1.00 91.00 166 TYR A N 1
ATOM 1270 C CA . TYR A 1 166 ? -5.988 5.143 -0.056 1.00 91.00 166 TYR A CA 1
ATOM 1271 C C . TYR A 1 166 ? -4.860 6.149 0.153 1.00 91.00 166 TYR A C 1
ATOM 1273 O O . TYR A 1 166 ? -4.313 6.203 1.251 1.00 91.00 166 TYR A O 1
ATOM 1281 N N . VAL A 1 167 ? -4.531 6.963 -0.851 1.00 85.62 167 VAL A N 1
ATOM 1282 C CA . VAL A 1 167 ? -3.551 8.038 -0.695 1.00 85.62 167 VAL A CA 1
ATOM 1283 C C . VAL A 1 167 ? -4.120 9.076 0.272 1.00 85.62 167 VAL A C 1
ATOM 1285 O O . VAL A 1 167 ? -5.169 9.676 0.027 1.00 85.62 167 VAL A O 1
ATOM 1288 N N . SER A 1 168 ? -3.438 9.258 1.400 1.00 69.81 168 SER A N 1
ATOM 1289 C CA . SER A 1 168 ? -3.745 10.287 2.390 1.00 69.81 168 SER A CA 1
ATOM 1290 C C . SER A 1 168 ? -3.750 11.662 1.702 1.00 69.81 168 SER A C 1
ATOM 1292 O O . SER A 1 168 ? -2.808 11.999 0.992 1.00 69.81 168 SER A O 1
ATOM 1294 N N . LEU A 1 169 ? -4.789 12.480 1.915 1.00 53.25 169 LEU A N 1
ATOM 1295 C CA . LEU A 1 169 ? -4.950 13.847 1.366 1.00 53.25 169 LEU A CA 1
ATOM 1296 C C . LEU A 1 169 ? -3.929 14.873 1.925 1.00 53.25 169 LEU A C 1
ATOM 1298 O O . LEU A 1 169 ? -4.202 16.069 1.984 1.00 53.25 169 LEU A O 1
ATOM 1302 N N . THR A 1 170 ? -2.765 14.412 2.373 1.00 42.00 170 THR A N 1
ATOM 1303 C CA . THR A 1 170 ? -1.709 15.195 3.027 1.00 42.00 170 THR A CA 1
ATOM 1304 C C . THR A 1 170 ? -0.382 15.099 2.275 1.00 42.00 170 THR A C 1
ATOM 1306 O O . THR A 1 170 ? 0.661 14.889 2.891 1.00 42.00 170 THR A O 1
ATOM 1309 N N . ALA A 1 171 ? -0.427 15.273 0.953 1.00 36.94 171 ALA A N 1
ATOM 1310 C CA . ALA A 1 171 ? 0.731 15.623 0.132 1.00 36.94 171 ALA A CA 1
ATOM 1311 C C . ALA A 1 171 ? 0.434 16.912 -0.643 1.00 36.94 171 ALA A C 1
ATOM 1313 O O . ALA A 1 171 ? -0.661 16.986 -1.249 1.00 36.94 171 ALA A O 1
#

InterPro domains:
  IPR029175 Exocyst complex component EXOC2/Sec5 [PTHR13043] (2-169)
  IPR039481 Exocyst complex component EXOC2/Sec5, N-terminal domain [PF15469] (2-170)

pLDDT: mean 84.91, std 12.46, range [36.94, 96.88]

Foldseek 3Di:
DLLLVVLVCCLPPVLVVVLVVCVVVVPVQSVPADVVGRRPVSVVVNVVSVVVSVVVLVVVLCVLLVVLLVVLVCQVCPPNDAQADDDDADPDAGPSLVSSLVSLVVVLVVCCVNPVVCSLVSLLVSLVSNLVSLCVNVVPRPDGDPSSVVNSVRSSVSSCVSSVVNHDPPD

Secondary structure (DSSP, 8-state):
-HHHHHHHHIIIIIHHHHHHHHHHTT-TTTTTPPTT---HHHHHHHHHHHHHHHHHHHHHHHHHHHHHHHHHHHHHTTTT--SSS--PPP-S--HHHHHHHHHHHHHHHHHHHH-GGGHHHHHHHHHHHHHHHHHHHHHT-S---HHHHHHHHHHHHHHHHHHGGGS-S--